Protein AF-A0A392SFF1-F1 (afdb_monomer)

Radius of gyration: 13.92 Å; Cα contacts (8 Å, |Δi|>4): 124; chains: 1; bounding box: 44×26×34 Å

Mean predicted aligned error: 5.95 Å

Structure (mmCIF, N/CA/C/O backbone):
data_AF-A0A392SFF1-F1
#
_entry.id   AF-A0A392SFF1-F1
#
loop_
_atom_site.group_PDB
_atom_site.id
_atom_site.type_symbol
_atom_site.label_atom_id
_atom_site.label_alt_id
_atom_site.label_comp_id
_atom_site.label_asym_id
_atom_site.label_entity_id
_atom_site.label_seq_id
_atom_site.pdbx_PDB_ins_code
_atom_site.Cartn_x
_atom_site.Cartn_y
_atom_site.Cartn_z
_atom_site.occupancy
_atom_site.B_iso_or_equiv
_atom_site.auth_seq_id
_atom_site.auth_comp_id
_atom_site.auth_asym_id
_atom_site.auth_atom_id
_atom_site.pdbx_PDB_model_num
ATOM 1 N N . LYS A 1 1 ? 23.576 -15.057 -16.841 1.00 67.25 1 LYS A N 1
ATOM 2 C CA . LYS A 1 1 ? 23.121 -14.677 -15.483 1.00 67.25 1 LYS A CA 1
ATOM 3 C C . LYS A 1 1 ? 21.608 -14.561 -15.560 1.00 67.25 1 LYS A C 1
ATOM 5 O O . LYS A 1 1 ? 21.148 -13.703 -16.299 1.00 67.25 1 LYS A O 1
ATOM 10 N N . GLU A 1 2 ? 20.861 -15.468 -14.936 1.00 78.25 2 GLU A N 1
ATOM 11 C CA . GLU A 1 2 ? 19.399 -15.343 -14.862 1.00 78.25 2 GLU A CA 1
ATOM 12 C C . GLU A 1 2 ? 19.037 -14.162 -13.961 1.00 78.25 2 GLU A C 1
ATOM 14 O O . GLU A 1 2 ? 19.646 -13.973 -12.906 1.00 78.25 2 GLU A O 1
ATOM 19 N N . VAL A 1 3 ? 18.086 -13.344 -14.406 1.00 83.62 3 VAL A N 1
ATOM 20 C CA . VAL A 1 3 ? 17.595 -12.175 -13.673 1.00 83.62 3 VAL A CA 1
ATOM 21 C C . VAL A 1 3 ? 16.141 -12.438 -13.303 1.00 83.62 3 VAL A C 1
ATOM 23 O O . VAL A 1 3 ? 15.324 -12.723 -14.174 1.00 83.62 3 VAL A O 1
ATOM 26 N N . TYR A 1 4 ? 15.828 -12.351 -12.010 1.00 82.31 4 TYR A N 1
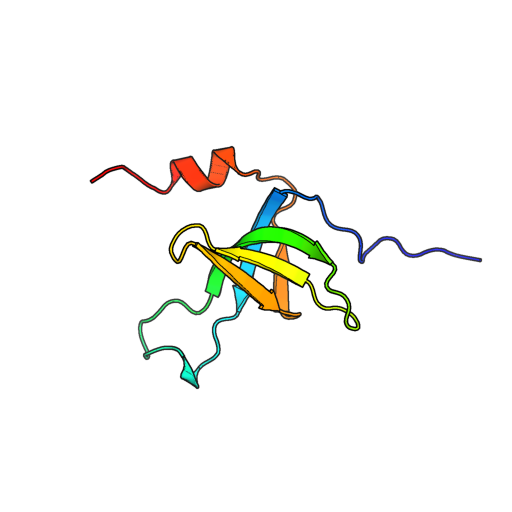ATOM 27 C CA . TYR A 1 4 ? 14.489 -12.589 -11.476 1.00 82.31 4 TYR A CA 1
ATOM 28 C C . TYR A 1 4 ? 13.778 -11.256 -11.222 1.00 82.31 4 TYR A C 1
ATOM 30 O O . TYR A 1 4 ? 14.196 -10.466 -10.373 1.00 82.31 4 TYR A O 1
ATOM 38 N N . TYR A 1 5 ? 12.675 -11.021 -11.933 1.00 86.12 5 TYR A N 1
ATOM 39 C CA . TYR A 1 5 ? 11.890 -9.781 -11.859 1.00 86.12 5 TYR A CA 1
ATOM 40 C C . TYR A 1 5 ? 10.674 -9.873 -10.926 1.00 86.12 5 TYR A C 1
ATOM 42 O O . TYR A 1 5 ? 9.877 -8.948 -10.866 1.00 86.12 5 TYR A O 1
ATOM 50 N N . ASN A 1 6 ? 10.540 -10.955 -10.154 1.00 85.94 6 ASN A N 1
ATOM 51 C CA . ASN A 1 6 ? 9.374 -11.202 -9.289 1.00 85.94 6 ASN A CA 1
ATOM 52 C C . ASN A 1 6 ? 9.184 -10.152 -8.180 1.00 85.94 6 ASN A C 1
ATOM 54 O O . ASN A 1 6 ? 8.091 -10.016 -7.633 1.00 85.94 6 ASN A O 1
ATOM 58 N N . HIS A 1 7 ? 10.255 -9.433 -7.836 1.00 85.06 7 HIS A N 1
ATOM 59 C CA . HIS A 1 7 ? 10.231 -8.338 -6.870 1.00 85.06 7 HIS A CA 1
ATOM 60 C C . HIS A 1 7 ? 9.690 -7.032 -7.470 1.00 85.06 7 HIS A C 1
ATOM 62 O O . HIS A 1 7 ? 9.397 -6.109 -6.716 1.00 85.06 7 HIS A O 1
ATOM 68 N N . LEU A 1 8 ? 9.576 -6.937 -8.801 1.00 91.19 8 LEU A N 1
ATOM 69 C CA . LEU A 1 8 ? 8.999 -5.770 -9.449 1.00 91.19 8 LEU A CA 1
ATOM 70 C C . LEU A 1 8 ? 7.479 -5.763 -9.285 1.00 91.19 8 LEU A C 1
ATOM 72 O O . LEU A 1 8 ? 6.822 -6.799 -9.400 1.00 91.19 8 LEU A O 1
ATOM 76 N N . LYS A 1 9 ? 6.951 -4.573 -9.011 1.00 93.50 9 LYS A N 1
ATOM 77 C CA . LYS A 1 9 ? 5.543 -4.279 -8.778 1.00 93.50 9 LYS A CA 1
ATOM 78 C C . LYS A 1 9 ? 5.092 -3.040 -9.535 1.00 93.50 9 LYS A C 1
ATOM 80 O O . LYS A 1 9 ? 5.853 -2.076 -9.665 1.00 93.50 9 LYS A O 1
ATOM 85 N N . VAL A 1 10 ? 3.853 -3.068 -10.025 1.00 94.62 10 VAL A N 1
ATOM 86 C CA . VAL A 1 10 ? 3.219 -1.961 -10.757 1.00 94.62 10 VAL A CA 1
ATOM 87 C C . VAL A 1 10 ? 3.006 -0.761 -9.836 1.00 94.62 10 VAL A C 1
ATOM 89 O O . VAL A 1 10 ? 2.241 -0.822 -8.877 1.00 94.62 10 VAL A O 1
ATOM 92 N N . PHE A 1 11 ? 3.671 0.356 -10.131 1.00 94.38 11 PHE A N 1
ATOM 93 C CA . PHE A 1 11 ? 3.483 1.614 -9.405 1.00 94.38 11 PHE A CA 1
ATOM 94 C C . PHE A 1 11 ? 2.021 2.082 -9.457 1.00 94.38 11 PHE A C 1
ATOM 96 O O . PHE A 1 11 ? 1.378 2.011 -10.502 1.00 94.38 11 PHE A O 1
ATOM 103 N N . GLY A 1 12 ? 1.507 2.596 -8.340 1.00 94.56 12 GLY A N 1
ATOM 104 C CA . GLY A 1 12 ? 0.139 3.101 -8.242 1.00 94.56 12 GLY A CA 1
ATOM 105 C C . GLY A 1 12 ? -0.931 2.012 -8.159 1.00 94.56 12 GLY A C 1
ATOM 106 O O . GLY A 1 12 ? -2.115 2.348 -8.125 1.00 94.56 12 GLY A O 1
ATOM 107 N N . CYS A 1 13 ? -0.549 0.730 -8.116 1.00 95.69 13 CYS A N 1
ATOM 108 C CA . CYS A 1 13 ? -1.519 -0.343 -7.949 1.00 95.69 13 CYS A CA 1
ATOM 109 C C . CYS A 1 13 ? -2.121 -0.358 -6.543 1.00 95.69 13 CYS A C 1
ATOM 111 O O . CYS A 1 13 ? -1.529 0.125 -5.565 1.00 95.69 13 CYS A O 1
ATOM 113 N N . ARG A 1 14 ? -3.308 -0.953 -6.449 1.00 95.25 14 ARG A N 1
ATOM 114 C CA . ARG A 1 14 ? -3.955 -1.247 -5.176 1.00 95.25 14 ARG A CA 1
ATOM 115 C C . ARG A 1 14 ? -3.148 -2.295 -4.416 1.00 95.25 14 ARG A C 1
ATOM 117 O O . ARG A 1 14 ? -2.742 -3.320 -4.961 1.00 95.25 14 ARG A O 1
ATOM 124 N N . ALA A 1 15 ? -2.941 -2.053 -3.131 1.00 95.62 15 ALA A N 1
ATOM 125 C CA . ALA A 1 15 ? -2.175 -2.932 -2.269 1.00 95.62 15 ALA A CA 1
ATOM 126 C C . ALA A 1 15 ? -2.810 -3.028 -0.882 1.00 95.62 15 ALA A C 1
ATOM 128 O O . ALA A 1 15 ? -3.453 -2.094 -0.412 1.00 95.62 15 ALA A O 1
ATOM 129 N N . PHE A 1 16 ? -2.614 -4.157 -0.209 1.00 95.56 16 PHE A N 1
ATOM 130 C CA . PHE A 1 16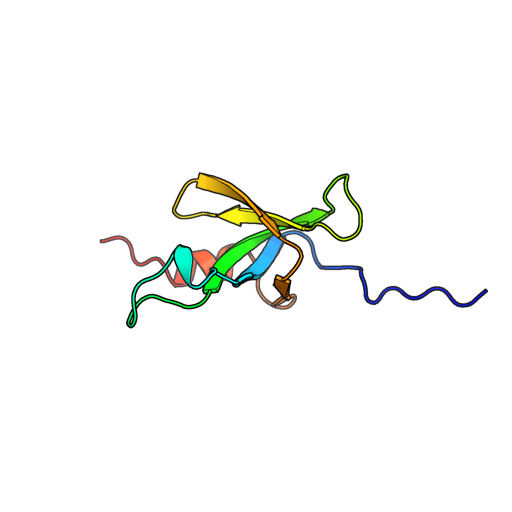 ? -3.069 -4.362 1.160 1.00 95.56 16 PHE A CA 1
ATOM 131 C C . PHE A 1 16 ? -1.886 -4.654 2.062 1.00 95.56 16 PHE A C 1
ATOM 133 O O . PHE A 1 16 ? -1.144 -5.604 1.825 1.00 95.56 16 PHE A O 1
ATOM 140 N N . VAL A 1 17 ? -1.738 -3.846 3.107 1.00 95.81 17 VAL A N 1
ATOM 141 C CA . VAL A 1 17 ? -0.708 -4.024 4.129 1.00 95.81 17 VAL A CA 1
ATOM 142 C C . VAL A 1 17 ? -1.280 -4.754 5.339 1.00 95.81 17 VAL A C 1
ATOM 144 O O . VAL A 1 17 ? -2.423 -4.506 5.737 1.00 95.81 17 VAL A O 1
ATOM 147 N N . HIS A 1 18 ? -0.502 -5.660 5.929 1.00 95.75 18 HIS A N 1
ATOM 148 C CA . HIS A 1 18 ? -0.887 -6.328 7.170 1.00 95.75 18 HIS A CA 1
ATOM 149 C C . HIS A 1 18 ? -0.971 -5.341 8.345 1.00 95.75 18 HIS A C 1
ATOM 151 O O . HIS A 1 18 ? -0.060 -4.542 8.546 1.00 95.75 18 HIS A O 1
ATOM 157 N N . VAL A 1 19 ? -2.037 -5.433 9.150 1.00 94.44 19 VAL A N 1
ATOM 158 C CA . VAL A 1 19 ? -2.171 -4.698 10.420 1.00 94.44 19 VAL A CA 1
ATOM 159 C C . VAL A 1 19 ? -1.851 -5.655 11.575 1.00 94.44 19 VAL A C 1
ATOM 161 O O . VAL A 1 19 ? -2.595 -6.636 11.755 1.00 94.44 19 VAL A O 1
ATOM 164 N N . PRO A 1 20 ? -0.776 -5.406 12.353 1.00 93.81 20 PRO A N 1
ATOM 165 C CA . PRO A 1 20 ? -0.385 -6.239 13.487 1.00 93.81 20 PRO A CA 1
ATOM 166 C C . PRO A 1 20 ? -1.507 -6.429 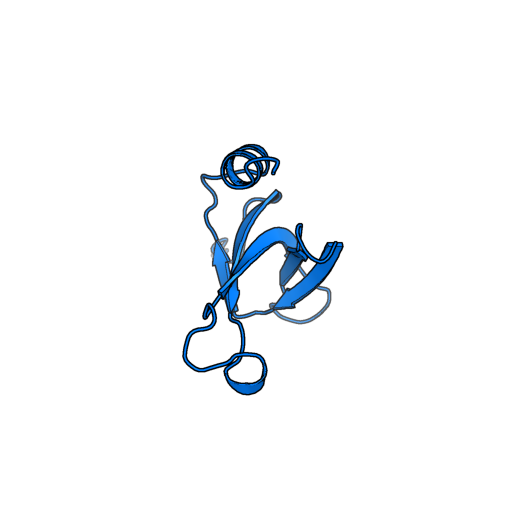14.511 1.00 93.81 20 PRO A C 1
ATOM 168 O O . PRO A 1 20 ? -2.412 -5.607 14.644 1.00 93.81 20 PRO A O 1
ATOM 171 N N . LYS A 1 21 ? -1.451 -7.531 15.269 1.00 93.25 21 LYS A N 1
ATOM 172 C CA . LYS A 1 21 ? -2.459 -7.825 16.303 1.00 93.25 21 LYS A CA 1
ATOM 173 C C . LYS A 1 21 ? -2.503 -6.765 17.404 1.00 93.25 21 LYS A C 1
ATOM 175 O O . LYS A 1 21 ? -3.582 -6.515 17.919 1.00 93.25 21 LYS A O 1
ATOM 180 N N . ASP A 1 22 ? -1.365 -6.164 17.731 1.00 94.44 22 ASP A N 1
ATOM 181 C CA . ASP A 1 22 ? -1.254 -5.166 18.801 1.00 94.44 22 ASP A CA 1
ATOM 182 C C . ASP A 1 22 ? -1.878 -3.814 18.411 1.00 94.44 22 ASP A C 1
ATOM 184 O O . ASP A 1 22 ? -2.203 -3.007 19.276 1.00 94.44 22 ASP A O 1
ATOM 188 N N . GLU A 1 23 ? -2.101 -3.590 17.111 1.00 90.25 23 GLU A N 1
ATOM 189 C CA . GLU A 1 23 ? -2.719 -2.380 16.553 1.00 90.25 23 GLU A CA 1
ATOM 190 C C . GLU A 1 23 ? -4.219 -2.554 16.257 1.00 90.25 23 GLU A C 1
ATOM 192 O O . GLU A 1 23 ? -4.842 -1.657 15.691 1.00 90.25 23 GLU A O 1
ATOM 197 N N . ARG A 1 24 ? -4.819 -3.706 16.604 1.00 92.12 24 ARG A N 1
ATOM 198 C CA . ARG A 1 24 ? -6.208 -4.025 16.239 1.00 92.12 24 ARG A CA 1
ATOM 199 C C . ARG A 1 24 ? -6.971 -4.770 17.338 1.00 92.12 24 ARG A C 1
ATOM 201 O O . ARG A 1 24 ? -6.439 -5.627 18.039 1.00 92.12 24 ARG A O 1
ATOM 208 N N . SER A 1 25 ? -8.271 -4.524 17.417 1.00 94.00 25 SER A N 1
ATOM 209 C CA . SER A 1 25 ? -9.222 -5.257 18.257 1.00 94.00 25 SER A CA 1
ATOM 210 C C . SER A 1 25 ? -9.714 -6.542 17.573 1.00 94.00 25 SER A C 1
ATOM 212 O O . SER A 1 25 ? -9.487 -6.781 16.387 1.00 94.00 25 SER A O 1
ATOM 214 N N . LYS A 1 26 ? -10.428 -7.408 18.309 1.00 88.19 26 LYS A N 1
ATOM 215 C CA . LYS A 1 26 ? -10.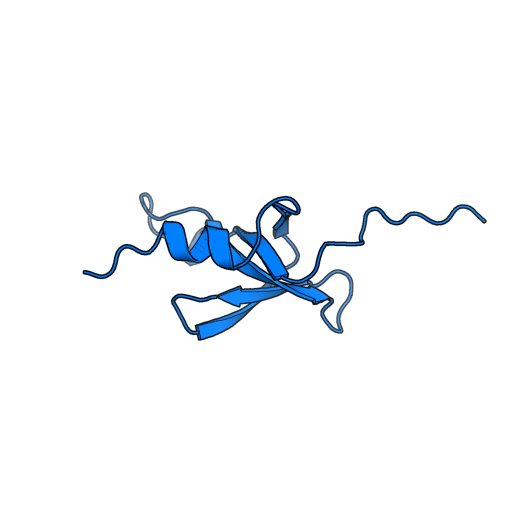867 -8.738 17.825 1.00 88.19 26 LYS A CA 1
ATOM 216 C C . LYS A 1 26 ? -11.704 -8.699 16.534 1.00 88.19 26 LYS A C 1
ATOM 218 O O . LYS A 1 26 ? -11.666 -9.665 15.774 1.00 88.19 26 LYS A O 1
ATOM 223 N N . LEU A 1 27 ? -12.460 -7.622 16.319 1.00 92.69 27 LEU A N 1
ATOM 224 C CA . LEU A 1 27 ? -13.348 -7.435 15.165 1.00 92.69 27 LEU A CA 1
ATOM 225 C C . LEU A 1 27 ? -12.811 -6.428 14.139 1.00 92.69 27 LEU A C 1
ATOM 227 O O . LEU A 1 27 ? -13.475 -6.182 13.135 1.00 92.69 27 LEU A O 1
ATOM 231 N N . ASP A 1 28 ? -11.620 -5.877 14.367 1.00 92.62 28 ASP A N 1
ATOM 232 C CA . ASP A 1 28 ? -11.016 -4.921 13.447 1.00 92.62 28 ASP A CA 1
ATOM 233 C C . ASP A 1 28 ? -10.433 -5.640 12.224 1.00 92.62 28 ASP A C 1
ATOM 235 O O . ASP A 1 28 ? -10.069 -6.824 12.264 1.00 92.62 28 ASP A O 1
ATOM 239 N N . SER A 1 29 ? -10.328 -4.906 11.114 1.00 93.44 29 SER A N 1
ATOM 240 C CA . SER A 1 29 ? -9.721 -5.427 9.891 1.00 93.44 29 SER A CA 1
ATOM 241 C C . SER A 1 29 ? -8.280 -5.883 10.137 1.00 93.44 29 SER A C 1
ATOM 243 O O . SER A 1 29 ? -7.511 -5.256 10.865 1.00 93.44 29 SER A O 1
ATOM 245 N N . LYS A 1 30 ? -7.888 -6.981 9.484 1.00 94.69 30 LYS A N 1
ATOM 246 C CA . LYS A 1 30 ? -6.524 -7.529 9.566 1.00 94.69 30 LYS A CA 1
ATOM 247 C C . LYS A 1 30 ? -5.548 -6.879 8.590 1.00 94.69 30 LYS A C 1
ATOM 249 O O . LYS A 1 30 ? -4.352 -7.158 8.655 1.00 94.69 30 LYS A O 1
ATOM 254 N N . SER A 1 31 ? -6.067 -6.080 7.669 1.00 95.19 31 SER A N 1
ATOM 255 C CA . SER A 1 31 ? -5.309 -5.443 6.606 1.00 95.19 31 SER A CA 1
ATOM 256 C C . SER A 1 31 ? -5.855 -4.058 6.319 1.00 95.19 31 SER A C 1
ATOM 258 O O . SER A 1 31 ? -7.050 -3.799 6.495 1.00 95.19 31 SER A O 1
ATOM 260 N N . LYS A 1 32 ? -4.985 -3.195 5.814 1.00 93.75 32 LYS A N 1
ATOM 261 C CA . LYS A 1 32 ? -5.333 -1.851 5.381 1.00 93.75 32 LYS A CA 1
ATOM 262 C C . LYS A 1 32 ? -5.110 -1.711 3.885 1.00 93.75 32 LYS A C 1
ATOM 264 O O . LYS A 1 32 ? -4.082 -2.144 3.374 1.00 93.75 32 LYS A O 1
ATOM 269 N N . GLU A 1 33 ? -6.089 -1.133 3.204 1.00 94.69 33 GLU A N 1
ATOM 270 C CA . GLU A 1 33 ? -5.991 -0.795 1.788 1.00 94.69 33 GLU A CA 1
ATOM 271 C C . GLU A 1 33 ? -5.104 0.438 1.599 1.00 94.69 33 GLU A C 1
ATOM 273 O O . GLU A 1 33 ? -5.246 1.441 2.300 1.00 94.69 33 GLU A O 1
ATOM 278 N N . CYS A 1 34 ? -4.172 0.351 0.658 1.00 95.19 34 CYS A N 1
ATOM 279 C CA . CYS A 1 34 ? -3.189 1.374 0.348 1.00 95.19 34 CYS A CA 1
ATOM 280 C C . CYS A 1 34 ? -2.883 1.395 -1.158 1.00 95.19 34 CYS A C 1
ATOM 282 O O . CYS A 1 34 ? -3.282 0.513 -1.919 1.00 95.19 34 CYS A O 1
ATOM 284 N N . ILE A 1 35 ? -2.123 2.402 -1.581 1.00 95.88 35 ILE A N 1
ATOM 285 C CA . ILE A 1 35 ? -1.607 2.544 -2.946 1.00 95.88 35 ILE A CA 1
ATOM 286 C C . ILE A 1 35 ? -0.104 2.300 -2.929 1.00 95.88 35 ILE A C 1
ATOM 288 O O . ILE A 1 35 ? 0.607 2.917 -2.137 1.00 95.88 35 ILE A O 1
ATOM 292 N N . PHE A 1 36 ? 0.406 1.436 -3.802 1.00 96.12 36 PHE A N 1
ATOM 293 C CA . PHE A 1 36 ? 1.844 1.208 -3.899 1.00 96.12 36 PHE A CA 1
ATOM 294 C C . PHE A 1 36 ? 2.566 2.416 -4.510 1.00 96.12 36 PHE A C 1
ATOM 296 O O . PHE A 1 36 ? 2.274 2.824 -5.632 1.00 96.12 36 PHE A O 1
ATOM 303 N N . LEU A 1 37 ? 3.546 2.966 -3.791 1.00 95.44 37 LEU A N 1
ATOM 304 C CA . LEU A 1 37 ? 4.354 4.107 -4.236 1.00 95.44 37 LEU A CA 1
ATOM 305 C C . LEU A 1 37 ? 5.756 3.713 -4.711 1.00 95.44 37 LEU A C 1
ATOM 307 O O . LEU A 1 37 ? 6.470 4.544 -5.265 1.00 95.44 37 LEU A O 1
ATOM 311 N N . GLY A 1 38 ? 6.195 2.480 -4.475 1.00 94.56 38 GLY A N 1
ATOM 312 C CA . GLY A 1 38 ? 7.531 2.030 -4.855 1.00 94.56 38 GLY A CA 1
ATOM 313 C C . GLY A 1 38 ? 8.310 1.426 -3.696 1.00 94.56 38 GLY A C 1
ATOM 314 O O . GLY A 1 38 ? 7.776 1.125 -2.632 1.00 94.56 38 GLY A O 1
ATOM 315 N N . TYR A 1 39 ? 9.605 1.248 -3.908 1.00 93.19 39 TYR A N 1
ATOM 316 C CA . TYR A 1 39 ? 10.489 0.562 -2.967 1.00 93.19 39 TYR A CA 1
ATOM 317 C C . TYR A 1 39 ? 11.071 1.545 -1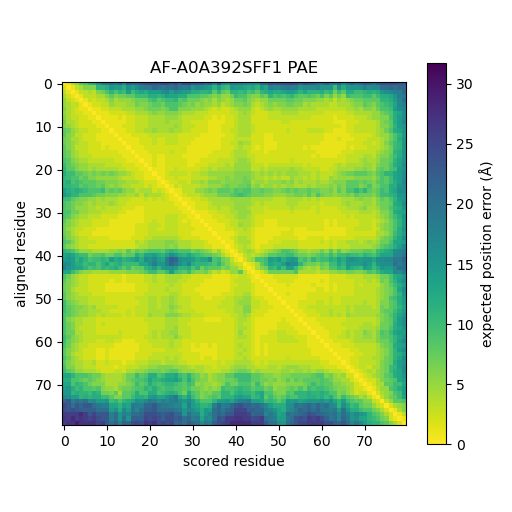.945 1.00 93.19 39 TYR A C 1
ATOM 319 O O . TYR A 1 39 ? 11.291 2.725 -2.244 1.00 93.19 39 TYR A O 1
ATOM 327 N N . GLY A 1 40 ? 11.264 1.085 -0.716 1.00 87.25 40 GLY A N 1
ATOM 328 C CA . GLY A 1 40 ? 11.973 1.789 0.346 1.00 87.25 40 GLY A CA 1
ATOM 329 C C . GLY A 1 40 ? 13.483 1.808 0.111 1.00 87.25 40 GLY A C 1
ATOM 330 O O . GLY A 1 40 ? 13.990 1.227 -0.846 1.00 87.25 40 GLY A O 1
ATOM 331 N N . ASN A 1 41 ? 14.193 2.521 0.983 1.00 80.31 41 ASN A N 1
ATOM 332 C CA . ASN A 1 41 ? 15.657 2.609 0.931 1.00 80.31 41 ASN A CA 1
ATOM 333 C C . ASN A 1 41 ? 16.331 1.435 1.661 1.00 80.31 41 ASN A C 1
ATOM 335 O O . ASN A 1 41 ? 17.522 1.201 1.475 1.00 80.31 41 ASN A O 1
ATOM 339 N N . GLU A 1 42 ? 15.578 0.732 2.507 1.00 79.00 42 GLU A N 1
ATOM 340 C CA . GLU A 1 42 ? 16.026 -0.454 3.230 1.00 79.00 42 GLU A CA 1
ATOM 341 C C . GLU A 1 42 ? 15.698 -1.733 2.454 1.00 79.00 42 GLU A C 1
ATOM 343 O O . GLU A 1 42 ? 14.855 -1.751 1.553 1.00 79.00 42 GLU A O 1
ATOM 348 N N . GLU A 1 43 ? 16.363 -2.827 2.821 1.00 73.19 43 GLU A N 1
ATOM 349 C CA . GLU A 1 43 ? 16.195 -4.116 2.158 1.00 73.19 43 GLU A CA 1
ATOM 350 C C . GLU A 1 43 ? 14.727 -4.582 2.207 1.00 73.19 43 GLU A C 1
ATOM 352 O O . GLU A 1 43 ? 14.141 -4.756 3.285 1.00 73.19 43 GLU A O 1
ATOM 357 N N . PHE A 1 44 ? 14.146 -4.782 1.019 1.00 70.75 44 PHE A N 1
ATOM 358 C CA . PHE A 1 44 ? 12.803 -5.333 0.784 1.00 70.75 44 PHE A CA 1
ATOM 359 C C . PHE A 1 44 ? 11.635 -4.554 1.397 1.00 70.75 44 PHE A C 1
ATOM 361 O O . PHE A 1 44 ? 10.552 -5.106 1.584 1.00 70.75 44 PHE A O 1
ATOM 368 N N . GLU A 1 45 ? 11.830 -3.280 1.718 1.00 89.50 45 GLU A N 1
ATOM 369 C CA . GLU A 1 45 ? 10.753 -2.425 2.199 1.00 89.50 45 GLU A CA 1
ATOM 370 C C . GLU A 1 45 ? 9.934 -1.876 1.021 1.00 89.50 45 GLU A C 1
ATOM 372 O O . GLU A 1 45 ? 10.488 -1.441 0.011 1.00 89.50 45 GLU A O 1
ATOM 377 N N . TYR A 1 46 ? 8.609 -1.856 1.146 1.00 94.56 46 TYR A N 1
ATOM 378 C CA . TYR A 1 46 ? 7.721 -1.164 0.216 1.00 94.56 46 TYR A CA 1
ATOM 379 C C . TYR A 1 46 ? 7.187 0.116 0.853 1.00 94.56 46 TYR A C 1
ATOM 381 O O . TYR A 1 46 ? 6.890 0.154 2.047 1.00 94.56 46 TYR A O 1
ATOM 389 N N . ARG A 1 47 ? 7.031 1.163 0.041 1.00 95.75 47 ARG A N 1
ATOM 390 C CA . ARG A 1 47 ? 6.359 2.413 0.396 1.00 95.75 47 ARG A CA 1
ATOM 391 C C . ARG A 1 47 ? 4.945 2.392 -0.155 1.00 95.75 47 ARG A C 1
ATOM 393 O O . ARG A 1 47 ? 4.736 2.155 -1.344 1.00 95.75 47 ARG A O 1
ATOM 400 N N . LEU A 1 48 ? 3.984 2.674 0.711 1.00 95.81 48 LEU A N 1
ATOM 401 C CA . LEU A 1 48 ? 2.572 2.701 0.378 1.00 95.81 48 LEU A CA 1
ATOM 402 C C . LEU A 1 48 ? 1.945 4.006 0.859 1.00 95.81 48 LEU A C 1
ATOM 404 O O . LEU A 1 48 ? 2.339 4.549 1.888 1.00 95.81 48 LEU A O 1
ATOM 408 N N . TRP A 1 49 ? 0.966 4.507 0.121 1.00 95.81 49 TRP A N 1
ATOM 409 C CA . TRP A 1 49 ? 0.137 5.629 0.529 1.00 95.81 49 TRP A CA 1
ATOM 410 C C . TRP A 1 49 ? -1.168 5.123 1.123 1.00 95.81 49 TRP A C 1
ATOM 412 O O . TRP A 1 49 ? -1.894 4.364 0.483 1.00 95.81 49 TRP A O 1
ATOM 422 N N . ASP A 1 50 ? -1.464 5.574 2.332 1.00 94.00 50 ASP A N 1
ATOM 423 C CA . ASP A 1 50 ? -2.755 5.388 2.971 1.00 94.00 50 ASP A CA 1
ATOM 424 C C . ASP A 1 50 ? -3.675 6.565 2.607 1.00 94.00 50 ASP A C 1
ATOM 426 O O . ASP A 1 50 ? -3.443 7.682 3.083 1.00 94.00 50 ASP A O 1
ATOM 430 N N . PRO A 1 51 ? -4.713 6.356 1.775 1.00 91.31 51 PRO A N 1
ATOM 431 C CA . PRO A 1 51 ? -5.604 7.434 1.360 1.00 91.31 51 PRO A CA 1
ATOM 432 C C . PRO A 1 51 ? -6.505 7.942 2.494 1.00 91.31 51 PRO A C 1
ATOM 434 O O . PRO A 1 51 ? -6.987 9.073 2.412 1.00 91.31 51 PRO A O 1
ATOM 437 N N . VAL A 1 52 ? -6.722 7.142 3.545 1.00 90.50 52 VAL A N 1
ATOM 438 C CA . VAL A 1 52 ? -7.605 7.483 4.667 1.00 90.50 52 VAL A CA 1
ATOM 439 C C . VAL A 1 52 ? -6.868 8.370 5.664 1.00 90.50 52 VAL A C 1
ATOM 441 O O . VAL A 1 52 ? -7.313 9.477 5.959 1.00 90.50 52 VAL A O 1
ATOM 444 N N . GLU A 1 53 ? -5.712 7.917 6.153 1.00 92.19 53 GLU A N 1
ATOM 445 C CA . GLU A 1 53 ? -4.923 8.670 7.142 1.00 92.19 53 GLU A CA 1
ATOM 446 C C . GLU A 1 53 ? -3.958 9.676 6.510 1.00 92.19 53 GLU A C 1
ATOM 448 O O . GLU A 1 53 ? -3.324 10.453 7.221 1.00 92.19 53 GLU A O 1
ATOM 453 N N . LYS A 1 54 ? -3.851 9.679 5.175 1.00 93.31 54 LYS A N 1
ATOM 454 C CA . LYS A 1 54 ? -2.972 10.564 4.403 1.00 93.31 54 LYS A CA 1
ATOM 455 C C . LYS A 1 54 ? -1.515 10.478 4.859 1.00 93.31 54 LYS A C 1
ATOM 457 O O . LYS A 1 54 ? -0.834 11.493 5.021 1.00 93.31 54 LYS A O 1
ATOM 462 N N . LYS A 1 55 ? -1.036 9.251 5.071 1.00 94.81 55 LYS A N 1
ATOM 463 C CA . LYS A 1 55 ? 0.327 8.974 5.533 1.00 94.81 55 LYS A CA 1
ATOM 464 C C . LYS A 1 55 ? 1.027 7.951 4.650 1.00 94.81 55 LYS A C 1
ATOM 466 O O . LYS A 1 55 ? 0.393 7.127 3.993 1.00 94.81 55 LYS A O 1
ATOM 471 N N . ILE A 1 56 ? 2.356 7.992 4.669 1.00 94.56 56 ILE A N 1
ATOM 472 C CA . ILE A 1 56 ? 3.180 6.958 4.045 1.00 94.56 56 ILE A CA 1
ATOM 473 C C . ILE A 1 56 ? 3.348 5.814 5.042 1.00 94.56 56 ILE A C 1
ATOM 475 O O . ILE A 1 56 ? 3.837 6.019 6.152 1.00 94.56 56 ILE A O 1
ATOM 479 N N . ILE A 1 57 ? 2.965 4.614 4.623 1.00 94.00 57 ILE A N 1
ATOM 480 C CA . ILE A 1 57 ? 3.201 3.366 5.343 1.00 94.00 57 ILE A CA 1
ATOM 481 C C . ILE A 1 57 ? 4.399 2.670 4.710 1.00 94.00 57 ILE A C 1
ATOM 483 O O . ILE A 1 57 ? 4.571 2.666 3.489 1.00 94.00 57 ILE A O 1
ATOM 487 N N . ARG A 1 58 ? 5.232 2.078 5.559 1.00 94.19 58 ARG A N 1
ATOM 488 C CA . ARG A 1 58 ? 6.331 1.221 5.144 1.00 94.19 58 ARG A CA 1
ATOM 489 C C . ARG A 1 58 ? 6.080 -0.187 5.648 1.00 94.19 58 ARG A C 1
ATOM 491 O O . ARG A 1 58 ? 5.768 -0.362 6.822 1.00 94.19 58 ARG A O 1
ATOM 498 N N . SER A 1 59 ? 6.157 -1.175 4.765 1.00 92.94 59 SER A N 1
ATOM 499 C CA . SER A 1 59 ? 5.954 -2.573 5.146 1.00 92.94 59 SER A CA 1
ATOM 500 C C . SER A 1 59 ? 6.600 -3.525 4.152 1.00 92.94 59 SER A C 1
ATOM 502 O O . SER A 1 59 ? 6.736 -3.211 2.970 1.00 92.94 59 SER A O 1
ATOM 504 N N . ARG A 1 60 ? 6.973 -4.707 4.643 1.00 92.38 60 ARG A N 1
ATOM 505 C CA . ARG A 1 60 ? 7.390 -5.851 3.823 1.00 92.38 60 ARG A CA 1
ATOM 506 C C . ARG A 1 60 ? 6.230 -6.801 3.519 1.00 92.38 60 ARG A C 1
ATOM 508 O O . ARG A 1 60 ? 6.271 -7.511 2.522 1.00 92.38 60 ARG A O 1
ATOM 515 N N . ASP A 1 61 ? 5.215 -6.815 4.382 1.00 93.94 61 ASP A N 1
ATOM 516 C CA . ASP A 1 61 ? 4.067 -7.715 4.288 1.00 93.94 61 ASP A CA 1
ATOM 517 C C . ASP A 1 61 ? 2.923 -7.008 3.557 1.00 93.94 61 ASP A C 1
ATOM 519 O O . ASP A 1 61 ? 2.131 -6.258 4.147 1.00 93.94 61 ASP A O 1
ATOM 523 N N . VAL A 1 62 ? 2.938 -7.170 2.232 1.00 94.75 62 VAL A N 1
ATOM 524 C CA . VAL A 1 62 ? 2.047 -6.489 1.295 1.00 94.75 62 VAL A CA 1
ATOM 525 C C . VAL A 1 62 ? 1.545 -7.470 0.244 1.00 94.75 62 VAL A C 1
ATOM 527 O O . VAL A 1 62 ? 2.325 -8.189 -0.382 1.00 94.75 62 VAL A O 1
ATOM 530 N N . VAL A 1 63 ? 0.237 -7.441 -0.003 1.00 95.75 63 VAL A N 1
ATOM 531 C CA . VAL A 1 63 ? -0.40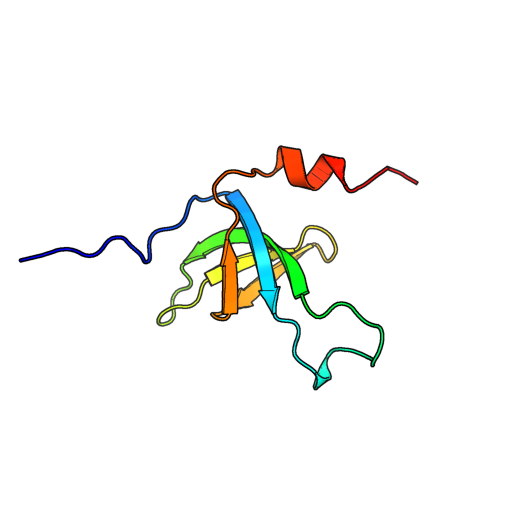1 -8.124 -1.133 1.00 95.75 63 VAL A CA 1
ATOM 532 C C . VAL A 1 63 ? -0.740 -7.093 -2.207 1.00 95.75 63 VAL A C 1
ATOM 534 O O . VAL A 1 63 ? -1.403 -6.099 -1.913 1.00 95.75 63 VAL A O 1
ATOM 537 N N . PHE A 1 64 ? -0.293 -7.327 -3.443 1.00 95.12 64 PHE A N 1
ATOM 538 C CA . PHE A 1 64 ? -0.461 -6.409 -4.574 1.00 95.12 64 PHE A CA 1
ATOM 539 C C . PHE A 1 64 ? -1.545 -6.897 -5.537 1.00 95.12 64 PHE A C 1
ATOM 541 O O . PHE A 1 64 ? -1.550 -8.063 -5.928 1.00 95.12 64 PHE A O 1
ATOM 548 N N . PHE A 1 65 ? -2.416 -5.981 -5.947 1.00 95.19 65 PHE A N 1
ATOM 549 C CA . PHE A 1 65 ? -3.452 -6.178 -6.957 1.00 95.19 65 PHE A CA 1
ATOM 550 C C . PHE A 1 65 ? -3.082 -5.324 -8.171 1.00 95.19 65 PHE A C 1
ATOM 552 O O . PHE A 1 65 ? -3.562 -4.208 -8.347 1.00 95.19 65 PHE A O 1
ATOM 559 N N . GLU A 1 66 ? -2.122 -5.823 -8.952 1.00 94.25 66 GLU A N 1
ATOM 560 C CA . GLU A 1 66 ? -1.439 -5.080 -10.025 1.00 94.25 66 GLU A CA 1
ATOM 561 C C . GLU A 1 66 ? -2.341 -4.778 -11.238 1.00 94.25 66 GLU A C 1
ATOM 563 O O . GLU A 1 66 ? -1.985 -3.967 -12.089 1.00 94.25 66 GLU A O 1
ATOM 568 N N . ASP A 1 67 ? -3.517 -5.404 -11.294 1.00 94.12 67 ASP A N 1
ATOM 569 C CA . ASP A 1 67 ? -4.595 -5.174 -12.256 1.00 94.12 67 ASP A CA 1
ATOM 570 C C . ASP A 1 67 ? -5.533 -4.017 -11.866 1.00 94.12 67 ASP A C 1
ATOM 572 O O . ASP A 1 67 ? -6.351 -3.595 -12.682 1.00 94.12 67 ASP A O 1
ATOM 576 N N . GLN A 1 68 ? -5.416 -3.495 -10.641 1.00 91.94 68 GLN A N 1
ATOM 577 C CA . GLN A 1 68 ? -6.282 -2.452 -10.088 1.00 91.94 68 GLN A CA 1
ATOM 578 C C . GLN A 1 68 ? -5.482 -1.187 -9.800 1.00 91.94 68 GLN A C 1
ATOM 580 O O . GLN A 1 68 ? -4.391 -1.237 -9.225 1.00 91.94 68 GLN A O 1
ATOM 585 N N . ASN A 1 69 ? -6.036 -0.035 -10.169 1.00 84.06 69 ASN A N 1
ATOM 586 C CA . ASN A 1 69 ? -5.352 1.251 -10.058 1.00 84.06 69 ASN A CA 1
ATOM 587 C C . ASN A 1 69 ? -6.056 2.203 -9.071 1.00 84.06 69 ASN A C 1
ATOM 589 O O . ASN A 1 69 ? -7.036 1.853 -8.411 1.00 84.06 69 ASN A O 1
ATOM 593 N N . ILE A 1 70 ? -5.536 3.427 -8.955 1.00 78.88 70 ILE A N 1
ATOM 594 C CA . ILE A 1 70 ? -6.073 4.478 -8.073 1.00 78.88 70 ILE A CA 1
ATOM 595 C C . ILE A 1 70 ? -7.565 4.758 -8.313 1.00 78.88 70 ILE A C 1
ATOM 597 O O . ILE A 1 70 ? -8.296 5.041 -7.364 1.00 78.88 70 ILE A O 1
ATOM 601 N N . GLU A 1 71 ? -8.040 4.672 -9.554 1.00 81.31 71 GLU A N 1
ATOM 602 C CA . GLU A 1 71 ? -9.446 4.921 -9.882 1.00 81.31 71 GLU A CA 1
ATOM 603 C C . GLU A 1 71 ? -10.364 3.858 -9.272 1.00 81.31 71 GLU A C 1
ATOM 605 O O . GLU A 1 71 ? -11.485 4.166 -8.866 1.00 81.31 71 GLU A O 1
ATOM 610 N N . ASP A 1 72 ? -9.888 2.617 -9.156 1.00 79.12 72 ASP A N 1
ATOM 611 C CA . ASP A 1 72 ? -10.652 1.514 -8.572 1.00 79.12 72 ASP A CA 1
ATOM 612 C C . ASP A 1 72 ? -10.793 1.638 -7.052 1.00 79.12 72 ASP A C 1
ATOM 614 O O . ASP A 1 72 ? -11.806 1.220 -6.490 1.00 79.12 72 ASP A O 1
ATOM 618 N N . ILE A 1 73 ? -9.831 2.286 -6.394 1.00 72.81 73 ILE A N 1
ATOM 619 C CA . ILE A 1 73 ? -9.858 2.550 -4.948 1.00 72.81 73 ILE A CA 1
ATOM 620 C C . ILE A 1 73 ? -10.933 3.590 -4.614 1.00 72.81 73 ILE A C 1
ATOM 622 O O . ILE A 1 73 ? -11.717 3.417 -3.679 1.00 72.81 73 ILE A O 1
ATOM 626 N N . HIS A 1 74 ? -11.043 4.652 -5.416 1.00 68.06 74 HIS A N 1
ATOM 627 C CA . HIS A 1 74 ? -12.037 5.705 -5.191 1.00 68.06 74 HIS A CA 1
ATOM 628 C C . HIS A 1 74 ? -13.488 5.233 -5.380 1.00 68.06 74 HIS A C 1
ATOM 630 O O . HIS A 1 74 ? -14.392 5.807 -4.777 1.00 68.06 74 HIS A O 1
ATOM 636 N N . LYS A 1 75 ? -13.736 4.160 -6.144 1.00 61.72 75 LYS A N 1
ATOM 637 C CA . LYS A 1 75 ? -15.088 3.592 -6.326 1.00 61.72 75 LYS A CA 1
ATOM 638 C C . LYS A 1 75 ? -15.672 2.995 -5.035 1.00 61.72 75 LYS A C 1
ATOM 640 O O . LYS A 1 75 ? -16.892 2.892 -4.919 1.00 61.72 75 LYS A O 1
ATOM 645 N N . GLY A 1 76 ? -14.829 2.608 -4.072 1.00 55.12 76 GLY A N 1
ATOM 646 C CA . GLY A 1 76 ? -15.255 2.073 -2.771 1.00 55.12 76 GLY A CA 1
ATOM 647 C C . GLY A 1 76 ? -15.601 3.144 -1.730 1.00 55.12 76 GLY A C 1
ATOM 648 O O . GLY A 1 76 ? -16.354 2.872 -0.794 1.00 55.12 76 GLY A O 1
ATOM 649 N N . VAL A 1 77 ? -15.102 4.370 -1.907 1.00 55.12 77 VAL A N 1
ATOM 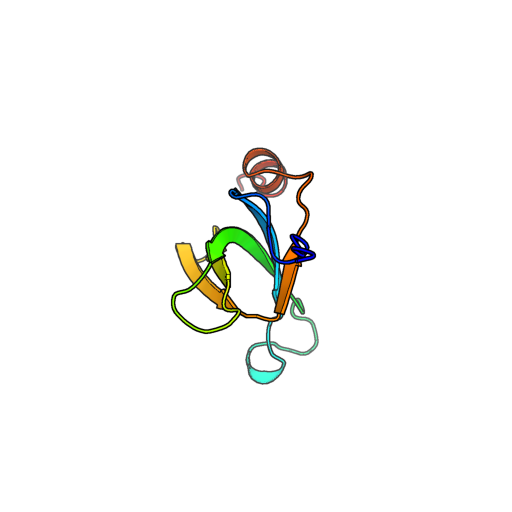650 C CA . VAL A 1 77 ? -15.348 5.501 -1.005 1.00 55.12 77 VAL A CA 1
ATOM 651 C C . VAL A 1 77 ? -16.583 6.249 -1.501 1.00 55.12 77 VAL A C 1
ATOM 653 O O . VAL A 1 77 ? -16.488 7.228 -2.236 1.00 55.12 77 VAL A O 1
A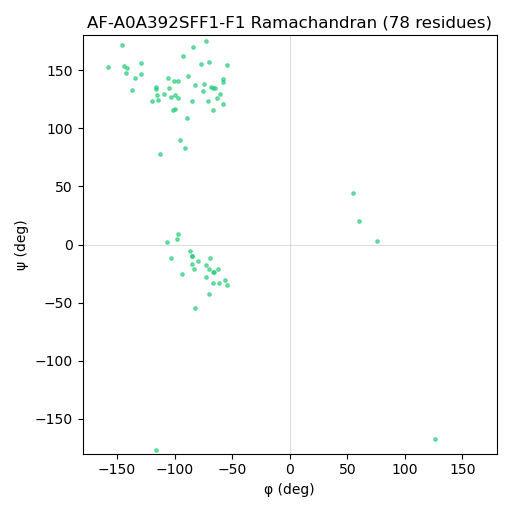TOM 656 N N . LYS A 1 78 ? -17.779 5.771 -1.137 1.00 43.28 78 LYS A N 1
ATOM 657 C CA . LYS A 1 78 ? -18.995 6.566 -1.357 1.00 43.28 78 LYS A CA 1
ATOM 658 C C . LYS A 1 78 ? -18.882 7.853 -0.525 1.00 43.28 78 LYS A C 1
ATOM 660 O O . LYS A 1 78 ? -18.642 7.737 0.678 1.00 43.28 78 LYS A O 1
ATOM 665 N N . PRO A 1 79 ? -19.037 9.050 -1.118 1.00 46.81 79 PRO A N 1
ATOM 666 C CA . PRO A 1 79 ? -19.161 10.265 -0.328 1.00 46.81 79 PRO A CA 1
ATOM 667 C C . PRO A 1 79 ? -20.404 10.127 0.556 1.00 46.81 79 PRO A C 1
ATOM 669 O O . PRO A 1 79 ? -21.461 9.710 0.076 1.00 46.81 79 PRO A O 1
ATOM 672 N N . VAL A 1 80 ? -20.221 10.385 1.851 1.00 49.53 80 VAL A N 1
ATOM 673 C CA . VAL A 1 80 ? -21.293 10.429 2.855 1.00 49.53 80 VAL A CA 1
ATOM 674 C C . VAL A 1 80 ? -22.191 11.630 2.601 1.00 49.53 80 VAL A C 1
ATOM 676 O O . VAL A 1 80 ? -21.634 12.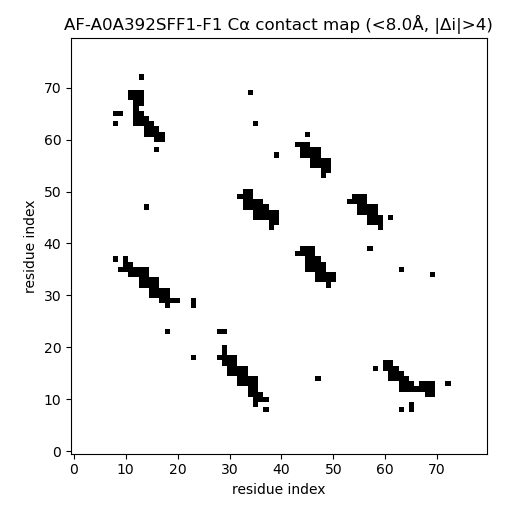694 2.245 1.00 49.53 80 VAL A O 1
#

InterPro domains:
  IPR057670 Retroviral polymerase, SH3-like domain [PF25597] (13-72)

pLDDT: mean 87.44, std 12.37, range [43.28, 96.12]

Secondary structure (DSSP, 8-state):
-----TT---TT-EEEEE--GGG--TTS-SEEEEEEEEE-SSTT-EEEEETTTTEEEEES-EEEETT--HHHHHTT----

Foldseek 3Di:
DDDDCPLDAAAQFKKWAADDPVRDDPPDDRIAIWTWHAADPDPQWTWTARPPVRDIDIDNRMDTPRVHGPVNVVVPDDPD

Solvent-accessible surface area (backbone atoms only — not comparable to full-atom values): 4954 Å² total; per-residue (Å²): 132,92,80,85,64,83,85,66,75,57,71,45,11,34,26,35,36,68,47,56,72,92,81,43,59,98,85,48,71,62,55,44,74,28,31,31,70,44,72,45,94,55,90,76,31,32,30,26,38,29,82,85,80,70,42,80,45,74,46,69,58,66,50,76,41,71,90,36,40,64,72,62,58,55,71,72,59,71,84,127

Organism: NCBI:txid97028

Sequence (80 aa):
KEVYYNHLKVFGCRAFVHVPKDERSKLDSKSKECIFLGYGNEEFEYRLWDPVEKKIIRSRDVVFFEDQNIEDIHKGVKPV

Nearest PDB structures (foldseek):
  7w30-assembly2_B  TM=6.713E-01  e=1.342E-01  Homo sapiens
  4a4g-assembly1_A  TM=6.676E-01  e=1.342E-01  Homo sapiens
  1g5v-assembly1_A  TM=7.143E-01  e=2.709E-01  Homo sapiens
  4a4h-assembly1_A  TM=6.044E-01  e=2.144E-01  Homo sapiens
  7ode-assembly1_K  TM=4.193E-01  e=2.503E+00  Escherichia coli K-12